Protein AF-A0A0B8PCJ3-F1 (afdb_monomer_lite)

Structure (mmCIF, N/CA/C/O backbone):
data_AF-A0A0B8PCJ3-F1
#
_entry.id   AF-A0A0B8PCJ3-F1
#
loop_
_atom_site.group_PDB
_atom_site.id
_atom_site.type_symbol
_atom_site.label_atom_id
_atom_site.label_alt_id
_atom_site.label_comp_id
_atom_site.label_asym_id
_atom_site.label_entity_id
_atom_site.label_seq_id
_atom_site.pdbx_PDB_ins_code
_atom_site.Cartn_x
_atom_site.Cartn_y
_atom_site.Cartn_z
_atom_site.occupancy
_atom_site.B_iso_or_equiv
_atom_site.auth_seq_id
_atom_site.auth_comp_id
_atom_site.auth_asym_id
_atom_site.auth_atom_id
_atom_site.pdbx_PDB_model_num
ATOM 1 N N . MET A 1 1 ? -6.270 9.048 -6.571 1.00 71.81 1 MET A N 1
ATOM 2 C CA . MET A 1 1 ? -6.402 8.487 -5.210 1.00 71.81 1 MET A CA 1
ATOM 3 C C . MET A 1 1 ? -7.581 9.120 -4.473 1.00 71.81 1 MET A C 1
ATOM 5 O O . MET A 1 1 ? -8.584 8.440 -4.303 1.00 71.81 1 MET A O 1
ATOM 9 N N . ASN A 1 2 ? -7.534 10.422 -4.173 1.00 73.75 2 ASN A N 1
ATOM 10 C CA . ASN A 1 2 ? -8.543 11.119 -3.350 1.00 73.75 2 ASN A CA 1
ATOM 11 C C . ASN A 1 2 ? -9.976 11.028 -3.900 1.00 73.75 2 ASN A C 1
ATOM 13 O O . ASN A 1 2 ? -10.882 10.648 -3.174 1.00 73.75 2 ASN A O 1
ATOM 17 N N . GLN A 1 3 ? -10.171 11.212 -5.209 1.00 79.81 3 GLN A N 1
ATOM 18 C CA . GLN A 1 3 ? -11.503 11.093 -5.828 1.00 79.81 3 GLN A CA 1
ATOM 19 C C . GLN A 1 3 ? -12.153 9.707 -5.658 1.00 79.81 3 GLN A C 1
ATOM 21 O O . GLN A 1 3 ? -13.375 9.573 -5.694 1.00 79.81 3 GLN A O 1
ATOM 26 N N . VAL A 1 4 ? -11.347 8.649 -5.535 1.00 81.69 4 VAL A N 1
ATOM 27 C CA . VAL A 1 4 ? -11.866 7.290 -5.335 1.00 81.69 4 VAL A CA 1
ATOM 28 C C . VAL A 1 4 ? -12.110 7.034 -3.855 1.00 81.69 4 VAL A C 1
ATOM 30 O O . VAL A 1 4 ? -13.140 6.453 -3.525 1.00 81.69 4 VAL A O 1
ATOM 33 N N . ALA A 1 5 ? -11.238 7.534 -2.974 1.00 81.50 5 ALA A N 1
ATOM 34 C CA . ALA A 1 5 ? -11.476 7.523 -1.533 1.00 81.50 5 ALA A CA 1
ATOM 35 C C . ALA A 1 5 ? -12.801 8.221 -1.178 1.00 81.50 5 ALA A C 1
ATOM 37 O O . ALA A 1 5 ? -13.649 7.606 -0.540 1.00 81.50 5 ALA A O 1
ATOM 38 N N . GLU A 1 6 ? -13.046 9.424 -1.705 1.00 83.62 6 GLU A N 1
ATOM 39 C CA . GLU A 1 6 ? -14.282 10.196 -1.488 1.00 83.62 6 GLU A CA 1
ATOM 40 C C . GLU A 1 6 ? -15.546 9.452 -1.948 1.00 83.62 6 GLU A C 1
ATOM 42 O O . GLU A 1 6 ? -16.603 9.538 -1.326 1.00 83.62 6 GLU A O 1
ATOM 47 N N . LYS A 1 7 ? -15.462 8.675 -3.035 1.00 85.75 7 LYS A N 1
ATOM 48 C CA . LYS A 1 7 ? -16.591 7.861 -3.522 1.00 85.75 7 LYS A CA 1
ATOM 49 C C . LYS A 1 7 ? -16.789 6.574 -2.721 1.00 85.75 7 LYS A C 1
ATOM 51 O O . LYS A 1 7 ? -17.904 6.037 -2.686 1.00 85.75 7 LYS A O 1
ATOM 56 N N . LEU A 1 8 ? -15.722 6.039 -2.131 1.00 84.25 8 LEU A N 1
ATOM 57 C CA . LEU A 1 8 ? -15.749 4.812 -1.338 1.00 84.25 8 LEU A CA 1
ATOM 58 C C . LEU A 1 8 ? -16.193 5.081 0.098 1.00 84.25 8 LEU A C 1
ATOM 60 O O . LEU A 1 8 ? -16.990 4.307 0.628 1.00 84.25 8 LEU A O 1
ATOM 64 N N . GLU A 1 9 ? -15.758 6.183 0.701 1.00 85.06 9 GLU A N 1
ATOM 65 C CA . GLU A 1 9 ? -16.012 6.515 2.103 1.00 85.06 9 GLU A CA 1
ATOM 66 C C . GLU A 1 9 ? -17.501 6.391 2.500 1.00 85.06 9 GLU A C 1
ATOM 68 O O . GLU A 1 9 ? -17.795 5.67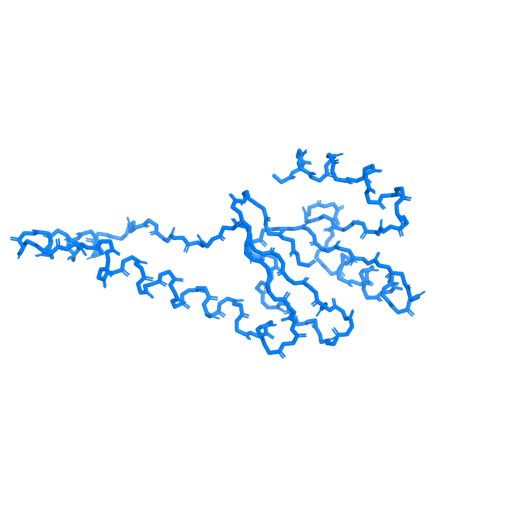1 3.460 1.00 85.06 9 GLU A O 1
ATOM 73 N N . PRO A 1 10 ? -18.490 6.918 1.741 1.00 87.19 10 PRO A N 1
ATOM 74 C CA . PRO A 1 10 ? -19.904 6.794 2.104 1.00 87.19 10 PRO A CA 1
ATOM 75 C C . PRO A 1 10 ? -20.431 5.355 2.013 1.00 87.19 10 PRO A C 1
ATOM 77 O O . PRO A 1 10 ? -21.392 4.984 2.691 1.00 87.19 10 PRO A O 1
ATOM 80 N N . LYS A 1 11 ? -19.849 4.522 1.142 1.00 87.81 11 LYS A N 1
ATOM 81 C CA . LYS A 1 11 ? -20.219 3.102 1.004 1.00 87.81 11 LYS A CA 1
ATOM 82 C C . LYS A 1 11 ? -19.653 2.282 2.159 1.00 87.81 11 LYS A C 1
ATOM 84 O O . LYS A 1 11 ? -20.352 1.424 2.692 1.00 87.81 11 LYS A O 1
ATOM 89 N N . LEU A 1 12 ? -18.416 2.576 2.549 1.00 87.19 12 LEU A N 1
ATOM 90 C CA . LEU A 1 12 ? -17.710 1.905 3.636 1.00 87.19 12 LEU A CA 1
ATOM 91 C C . LEU A 1 12 ? -18.299 2.273 4.998 1.00 87.19 12 LEU A C 1
ATOM 93 O O . LEU A 1 12 ? -18.599 1.392 5.804 1.00 87.19 12 LEU A O 1
ATOM 97 N N . ARG A 1 13 ? -18.596 3.558 5.208 1.00 86.50 13 ARG A N 1
ATOM 98 C CA . ARG A 1 13 ? -19.207 4.058 6.441 1.00 86.50 13 ARG A CA 1
ATOM 99 C C . ARG A 1 13 ? -20.581 3.442 6.707 1.00 86.50 13 ARG A C 1
ATOM 101 O O . ARG A 1 13 ? -20.876 3.103 7.848 1.00 86.50 13 ARG A O 1
ATOM 108 N N . ARG A 1 14 ? -21.392 3.204 5.666 1.00 88.38 14 ARG A N 1
ATOM 109 C CA . ARG A 1 14 ? -22.681 2.488 5.784 1.00 88.38 14 ARG A CA 1
ATOM 110 C C . ARG A 1 14 ? -22.538 1.043 6.265 1.00 88.38 14 ARG A C 1
ATOM 112 O O . ARG A 1 14 ? -23.450 0.536 6.903 1.00 88.38 14 ARG A O 1
ATOM 119 N N . LYS A 1 15 ? -21.409 0.392 5.975 1.00 85.88 15 LYS A N 1
ATOM 120 C CA . LYS A 1 15 ? -21.079 -0.952 6.474 1.00 85.88 15 LYS A CA 1
ATOM 121 C C . LYS A 1 15 ? -20.368 -0.932 7.835 1.00 85.88 15 LYS A C 1
ATOM 123 O O . LYS A 1 15 ? -20.076 -1.992 8.374 1.00 85.88 15 LYS A O 1
ATOM 128 N N . GLY A 1 16 ? -20.074 0.252 8.381 1.00 85.81 16 GLY A N 1
ATOM 129 C CA . GLY A 1 16 ? -19.297 0.409 9.612 1.00 85.81 16 GLY A CA 1
ATOM 130 C C . GLY A 1 16 ? -17.801 0.120 9.447 1.00 85.81 16 GLY A C 1
ATOM 131 O O . GLY A 1 16 ? -17.133 -0.174 10.436 1.00 85.81 16 GLY A O 1
ATOM 132 N N . TRP A 1 17 ? -17.275 0.169 8.218 1.00 89.38 17 TRP A N 1
ATOM 133 C CA . TRP A 1 17 ? -15.858 -0.067 7.930 1.00 89.38 17 TRP A CA 1
ATOM 134 C C . TRP A 1 17 ? -15.063 1.239 7.999 1.00 89.38 17 TRP A C 1
ATOM 136 O O . TRP A 1 17 ? -15.555 2.298 7.605 1.00 89.38 17 TRP A O 1
ATOM 146 N N . TYR A 1 18 ? -13.825 1.153 8.484 1.00 89.06 18 TYR A N 1
ATOM 147 C CA . TYR A 1 18 ? -12.944 2.301 8.688 1.00 89.06 18 TYR A CA 1
ATOM 148 C C . TYR A 1 18 ? -11.934 2.402 7.552 1.00 89.06 18 TYR A C 1
ATOM 150 O O . TYR A 1 18 ? -11.080 1.532 7.405 1.00 89.06 18 TYR A O 1
ATOM 158 N N . LEU A 1 19 ? -12.012 3.478 6.777 1.00 89.69 19 LEU A N 1
ATOM 159 C CA . LEU A 1 19 ? -11.055 3.777 5.719 1.00 89.69 19 LEU A CA 1
ATOM 160 C C . LEU A 1 19 ? -9.885 4.584 6.296 1.00 89.69 19 LEU A C 1
ATOM 162 O O . LEU A 1 19 ? -10.107 5.536 7.042 1.00 89.69 19 LEU A O 1
ATOM 166 N N . GLN A 1 20 ? -8.651 4.200 5.985 1.00 90.06 20 GLN A N 1
ATOM 167 C CA . GLN A 1 20 ? -7.452 4.986 6.262 1.00 90.06 20 GLN A CA 1
ATOM 168 C C . GLN A 1 20 ? -6.757 5.297 4.938 1.00 90.06 20 GLN A C 1
ATOM 170 O O . GLN A 1 20 ? -6.329 4.378 4.241 1.00 90.06 20 GLN A O 1
ATOM 175 N N . VAL A 1 21 ? -6.657 6.576 4.582 1.00 88.81 21 VAL A N 1
ATOM 176 C CA . VAL A 1 21 ? -6.111 7.008 3.292 1.00 88.81 21 VAL A CA 1
ATOM 177 C C . VAL A 1 21 ? -4.703 7.560 3.472 1.00 88.81 21 VAL A C 1
ATOM 179 O O . VAL A 1 21 ? -4.435 8.369 4.359 1.00 88.81 21 VAL A O 1
ATOM 182 N N . GLN A 1 22 ? -3.785 7.131 2.610 1.00 86.38 22 GLN A N 1
ATOM 183 C CA . GLN A 1 22 ? -2.447 7.696 2.526 1.00 86.38 22 GLN A CA 1
ATOM 184 C C . GLN A 1 22 ? -2.527 9.195 2.202 1.00 86.38 22 GLN A C 1
ATOM 186 O O . GLN A 1 22 ? -3.042 9.580 1.155 1.00 86.38 22 GLN A O 1
ATOM 191 N N . GLY A 1 23 ? -1.963 10.024 3.080 1.00 86.19 23 GLY A N 1
ATOM 192 C CA . GLY A 1 23 ? -1.966 11.484 2.949 1.00 86.19 23 GLY A CA 1
ATOM 193 C C . GLY A 1 23 ? -2.842 12.202 3.976 1.00 86.19 23 GLY A C 1
ATOM 194 O O . GLY A 1 23 ? -2.581 13.371 4.240 1.00 86.19 23 GLY A O 1
ATOM 195 N N . ASP A 1 24 ? -3.796 11.511 4.610 1.00 86.12 24 ASP A N 1
ATOM 196 C CA . ASP A 1 24 ? -4.660 12.115 5.640 1.00 86.12 24 ASP A CA 1
ATOM 197 C C . ASP A 1 24 ? -3.955 12.256 6.998 1.00 86.12 24 ASP A C 1
ATOM 199 O O . ASP A 1 24 ? -4.271 13.142 7.788 1.00 86.12 24 ASP A O 1
ATOM 203 N N . ALA A 1 25 ? -2.999 11.372 7.281 1.00 88.12 25 ALA A N 1
ATOM 204 C CA . ALA A 1 25 ? -2.199 11.378 8.500 1.00 88.12 25 ALA A CA 1
ATOM 205 C C . ALA A 1 25 ? -0.803 10.810 8.224 1.00 88.12 25 ALA A C 1
ATOM 207 O O . ALA A 1 25 ? -0.515 10.306 7.129 1.00 88.12 25 ALA A O 1
ATOM 208 N N . SER A 1 26 ? 0.080 10.868 9.225 1.00 89.50 26 SER A N 1
ATOM 209 C CA . SER A 1 26 ? 1.390 10.238 9.097 1.00 89.50 26 SER A CA 1
ATOM 210 C C . SER A 1 26 ? 1.241 8.725 8.906 1.00 89.50 26 SER A C 1
ATOM 212 O O . SER A 1 26 ? 0.323 8.086 9.426 1.00 89.50 26 SER A O 1
ATOM 214 N N . ARG A 1 27 ? 2.181 8.114 8.177 1.00 86.25 27 ARG A N 1
ATOM 215 C CA . ARG A 1 27 ? 2.186 6.660 7.944 1.00 86.25 27 ARG A CA 1
ATOM 216 C C . ARG A 1 27 ? 2.103 5.865 9.253 1.00 86.25 27 ARG A C 1
ATOM 218 O O . ARG A 1 27 ? 1.395 4.864 9.320 1.00 86.25 27 ARG A O 1
ATOM 225 N N . ILE A 1 28 ? 2.804 6.325 10.289 1.00 88.31 28 ILE A N 1
ATOM 226 C CA . ILE A 1 28 ? 2.816 5.690 11.612 1.00 88.31 28 ILE A CA 1
ATOM 227 C C . ILE A 1 28 ? 1.420 5.741 12.247 1.00 88.31 28 ILE A C 1
ATOM 229 O O . ILE A 1 28 ? 0.949 4.729 12.767 1.00 88.31 28 ILE A O 1
ATOM 233 N N . GLU A 1 29 ? 0.737 6.885 12.176 1.00 90.56 29 GLU A N 1
ATOM 234 C CA . GLU A 1 29 ? -0.617 7.041 12.719 1.00 90.56 29 GLU A CA 1
ATOM 235 C C . GLU A 1 29 ? -1.636 6.180 11.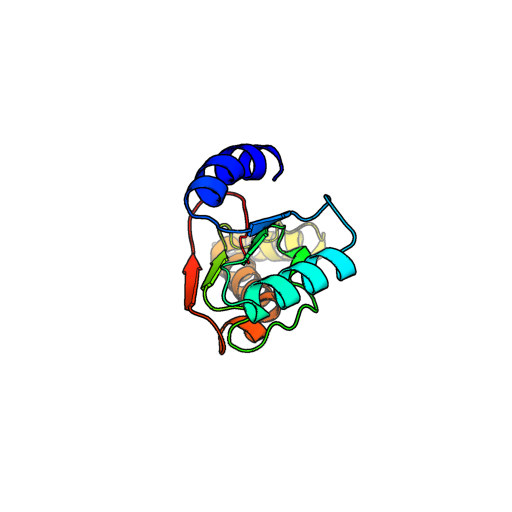979 1.00 90.56 29 GLU A C 1
ATOM 237 O O . GLU A 1 29 ? -2.423 5.496 12.629 1.00 90.56 29 GLU A O 1
ATOM 242 N N . ILE A 1 30 ? -1.583 6.148 10.644 1.00 90.69 30 ILE A N 1
ATOM 243 C CA . ILE A 1 30 ? -2.464 5.312 9.815 1.00 90.69 30 ILE A CA 1
ATOM 244 C C . ILE A 1 30 ? -2.357 3.840 10.229 1.00 90.69 30 ILE A C 1
ATOM 246 O O . ILE A 1 30 ? -3.365 3.186 10.502 1.00 90.69 30 ILE A O 1
ATOM 250 N N . ILE A 1 31 ? -1.129 3.325 10.336 1.00 88.44 31 ILE A N 1
ATOM 251 C CA . ILE A 1 31 ? -0.881 1.930 10.721 1.00 88.44 31 ILE A CA 1
ATOM 252 C C . ILE A 1 31 ? -1.338 1.679 12.165 1.00 88.44 31 ILE A C 1
ATOM 254 O O . ILE A 1 31 ? -1.953 0.653 12.454 1.00 88.44 31 ILE A O 1
ATOM 258 N N . SER A 1 32 ? -1.065 2.613 13.080 1.00 90.25 32 SER A N 1
ATOM 259 C CA . SER A 1 32 ? -1.481 2.512 14.485 1.00 90.25 32 SER A CA 1
ATOM 260 C C . SER A 1 32 ? -3.007 2.472 14.627 1.00 90.25 32 SER A C 1
ATOM 262 O O . SER A 1 32 ? -3.550 1.624 15.338 1.00 90.25 32 SER A O 1
ATOM 264 N N . ASN A 1 33 ? -3.719 3.340 13.908 1.00 90.38 33 ASN A N 1
ATOM 265 C CA . ASN A 1 33 ? -5.180 3.399 13.900 1.00 90.38 33 ASN A CA 1
ATOM 266 C C . ASN A 1 33 ? -5.801 2.149 13.281 1.00 90.38 33 ASN A C 1
ATOM 268 O O . ASN A 1 33 ? -6.782 1.622 13.813 1.00 90.38 33 ASN A O 1
ATOM 272 N N . HIS A 1 34 ? -5.209 1.644 12.199 1.00 90.62 34 HIS A N 1
ATOM 273 C CA . HIS A 1 34 ? -5.612 0.390 11.582 1.00 90.62 34 HIS A CA 1
ATOM 274 C C . HIS A 1 34 ? -5.504 -0.777 12.574 1.00 90.62 34 HIS A C 1
ATOM 276 O O . HIS A 1 34 ? -6.510 -1.432 12.851 1.00 90.62 34 HIS A O 1
ATOM 282 N N . LYS A 1 35 ? -4.338 -0.959 13.215 1.00 88.69 35 LYS A N 1
ATOM 283 C CA . LYS A 1 35 ? -4.121 -2.003 14.237 1.00 88.69 35 LYS A CA 1
ATOM 284 C C . LYS A 1 35 ? -5.149 -1.925 15.366 1.00 88.69 35 LYS A C 1
ATOM 286 O O . LYS A 1 35 ? -5.851 -2.899 15.622 1.00 88.69 35 LYS A O 1
ATOM 291 N N . LYS A 1 36 ? -5.335 -0.739 15.956 1.00 90.44 36 LYS A N 1
ATOM 292 C CA . LYS A 1 36 ? -6.330 -0.506 17.021 1.00 90.44 36 LYS A CA 1
ATOM 293 C C . LYS A 1 36 ? -7.763 -0.813 16.588 1.00 90.44 36 LYS A C 1
ATOM 295 O O . LYS A 1 36 ? -8.598 -1.156 17.422 1.00 90.44 36 LYS A O 1
ATOM 300 N N . THR A 1 37 ? -8.090 -0.615 15.314 1.00 88.94 37 THR A N 1
ATOM 301 C CA . THR A 1 37 ? -9.438 -0.864 14.786 1.00 88.94 37 THR A CA 1
ATOM 302 C C . THR A 1 37 ? -9.680 -2.359 14.609 1.00 88.94 37 THR A C 1
ATOM 304 O O . THR A 1 37 ? -10.709 -2.865 15.062 1.00 88.94 37 THR A O 1
ATOM 307 N N . VAL A 1 38 ? -8.700 -3.066 14.043 1.00 87.75 38 VAL A N 1
ATOM 308 C CA . VAL A 1 38 ? -8.740 -4.523 13.864 1.00 87.75 38 VAL A CA 1
ATOM 309 C C . VAL A 1 38 ? -8.760 -5.249 15.212 1.00 87.75 38 VAL A C 1
ATOM 311 O O . VAL A 1 38 ? -9.566 -6.155 15.406 1.00 87.75 38 VAL A O 1
ATOM 314 N N . GLU A 1 39 ? -7.958 -4.808 16.186 1.00 88.12 39 GLU A N 1
ATOM 315 C CA . GLU A 1 39 ? -7.951 -5.352 17.556 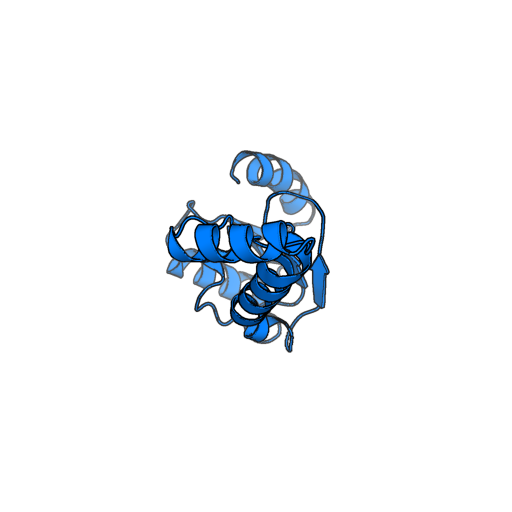1.00 88.12 39 GLU A CA 1
ATOM 316 C C . GLU A 1 39 ? -9.315 -5.227 18.253 1.00 88.12 39 GLU A C 1
ATOM 318 O O . GLU A 1 39 ? -9.691 -6.084 19.050 1.00 88.12 39 GLU A O 1
ATOM 323 N N . LYS A 1 40 ? -10.099 -4.197 17.913 1.00 88.19 40 LYS A N 1
ATOM 324 C CA . LYS A 1 40 ? -11.475 -4.004 18.403 1.00 88.19 40 LYS A CA 1
ATOM 325 C C . LYS A 1 40 ? -12.514 -4.845 17.648 1.00 88.19 40 LYS A C 1
ATOM 327 O O . LYS A 1 40 ? -13.710 -4.641 17.849 1.00 88.19 40 LYS A O 1
ATOM 332 N N . GLY A 1 41 ? -12.085 -5.743 16.760 1.00 85.69 41 GLY A N 1
ATOM 333 C CA . GLY A 1 41 ? -12.962 -6.579 15.938 1.00 85.69 41 GLY A CA 1
ATOM 334 C C . GLY A 1 41 ? -13.700 -5.809 14.841 1.00 85.69 41 GLY A C 1
ATOM 335 O O . GLY A 1 41 ? -14.726 -6.276 14.353 1.00 85.69 41 GLY A O 1
ATOM 336 N N . LYS A 1 42 ? -13.220 -4.615 14.470 1.00 87.31 42 LYS A N 1
ATOM 337 C CA . LYS A 1 42 ? -13.823 -3.788 13.421 1.00 87.31 42 LYS A CA 1
ATOM 338 C C . LYS A 1 42 ? -13.010 -3.887 12.134 1.00 87.31 42 LYS A C 1
ATOM 340 O O . LYS A 1 42 ? -11.786 -3.945 12.164 1.00 87.31 42 LYS A O 1
ATOM 345 N N . THR A 1 43 ? -13.690 -3.847 10.992 1.00 87.31 43 THR A N 1
ATOM 346 C CA . THR A 1 43 ? -13.032 -3.865 9.680 1.00 87.31 43 THR A CA 1
ATOM 347 C C . THR A 1 43 ? -12.350 -2.526 9.407 1.00 87.31 43 THR A C 1
ATOM 349 O O . THR A 1 43 ? -12.997 -1.474 9.452 1.00 87.31 43 THR A O 1
ATOM 352 N N . SER A 1 44 ? -11.058 -2.567 9.086 1.00 89.62 44 SER A N 1
ATOM 353 C CA . SER A 1 44 ? -10.280 -1.409 8.648 1.00 89.62 44 SER A CA 1
ATOM 354 C C . SER A 1 44 ? -9.649 -1.682 7.286 1.00 89.62 44 SER A C 1
ATOM 356 O O . SER A 1 44 ? -9.242 -2.804 7.016 1.00 89.62 44 SER A O 1
ATOM 358 N N . ILE A 1 45 ? -9.602 -0.657 6.438 1.00 89.06 45 ILE A N 1
ATOM 359 C CA . ILE A 1 45 ? -9.085 -0.703 5.069 1.00 89.06 45 ILE A CA 1
ATOM 360 C C . ILE A 1 45 ? -7.968 0.328 4.950 1.00 89.06 45 ILE A C 1
ATOM 362 O O . ILE A 1 45 ? -8.188 1.495 5.290 1.00 89.06 45 ILE A O 1
ATOM 366 N N . LEU A 1 46 ? -6.804 -0.084 4.451 1.00 88.81 46 LEU A N 1
ATOM 367 C CA . LEU A 1 46 ? -5.709 0.814 4.115 1.00 88.81 46 LEU A CA 1
ATOM 368 C C . LEU A 1 46 ? -5.795 1.149 2.625 1.00 88.81 46 LEU A C 1
ATOM 370 O O . LEU A 1 46 ? -5.947 0.295 1.756 1.00 88.81 46 LEU A O 1
ATOM 374 N N . PHE A 1 47 ? -5.718 2.429 2.301 1.00 88.31 47 PHE A N 1
ATOM 375 C CA . PHE A 1 47 ? -5.900 2.890 0.936 1.00 88.31 47 PHE A CA 1
ATOM 376 C C . PHE A 1 47 ? -4.753 3.796 0.534 1.00 88.31 47 PHE A C 1
ATOM 378 O O . PHE A 1 47 ? -4.572 4.875 1.098 1.00 88.31 47 PHE A O 1
ATOM 385 N N . GLY A 1 48 ? -3.967 3.355 -0.441 1.00 85.81 48 GLY A N 1
ATOM 386 C CA . GLY A 1 48 ? -2.733 4.032 -0.803 1.00 85.81 48 GLY A CA 1
ATOM 387 C C . GLY A 1 48 ? -2.178 3.561 -2.136 1.00 85.81 48 GLY A C 1
ATOM 388 O O . GLY A 1 48 ? -2.795 2.799 -2.875 1.00 85.81 48 GLY A O 1
ATOM 389 N N . THR A 1 49 ? -0.997 4.047 -2.474 1.00 82.00 49 THR A N 1
ATOM 390 C CA . THR A 1 49 ? -0.260 3.600 -3.657 1.00 82.00 49 THR A CA 1
ATOM 391 C C . THR A 1 49 ? 0.664 2.432 -3.308 1.00 82.00 49 THR A C 1
ATOM 393 O O . THR A 1 49 ? 0.868 2.107 -2.139 1.00 82.00 49 THR A O 1
ATOM 396 N N . GLY A 1 50 ? 1.272 1.800 -4.319 1.00 70.81 50 GLY A N 1
ATOM 397 C CA . GLY A 1 50 ? 2.242 0.720 -4.098 1.00 70.81 50 GLY A CA 1
ATOM 398 C C . GLY A 1 50 ? 3.444 1.117 -3.226 1.00 70.81 50 GLY A C 1
ATOM 399 O O . GLY A 1 50 ? 3.988 0.274 -2.531 1.00 70.81 50 GLY A O 1
ATOM 400 N N . SER A 1 51 ? 3.823 2.398 -3.161 1.00 72.69 51 SER A N 1
ATOM 401 C CA . SER A 1 51 ? 4.899 2.838 -2.255 1.00 72.69 51 SER A CA 1
ATOM 402 C C . SER A 1 51 ? 4.492 2.816 -0.777 1.00 72.69 51 SER A C 1
ATOM 404 O O . SER A 1 51 ? 5.343 2.803 0.111 1.00 72.69 51 SER A O 1
ATOM 406 N N . PHE A 1 52 ? 3.192 2.781 -0.473 1.00 78.38 52 PHE A N 1
ATOM 407 C CA . PHE A 1 52 ? 2.724 2.643 0.902 1.00 78.38 52 PHE A CA 1
ATOM 408 C C . PHE A 1 52 ? 2.976 1.240 1.470 1.00 78.38 52 PHE A C 1
ATOM 410 O O . PHE A 1 52 ? 3.218 1.106 2.668 1.00 78.38 52 PHE A O 1
ATOM 417 N N . SER A 1 53 ? 2.955 0.200 0.631 1.00 72.44 53 SER A N 1
ATOM 418 C CA . SER A 1 53 ? 3.171 -1.180 1.081 1.00 72.44 53 SER A CA 1
ATOM 419 C C . SER A 1 53 ? 4.647 -1.533 1.278 1.00 72.44 53 SER A C 1
ATOM 421 O O . SER A 1 53 ? 4.950 -2.517 1.954 1.00 72.44 53 SER A O 1
ATOM 423 N N . GLU A 1 54 ? 5.569 -0.730 0.741 1.00 73.81 54 GLU A N 1
ATOM 424 C CA . GLU A 1 54 ? 7.007 -0.959 0.868 1.00 73.81 54 GLU A CA 1
ATOM 425 C C . GLU A 1 54 ? 7.441 -0.891 2.337 1.00 73.81 54 GLU A C 1
ATOM 427 O O . GLU A 1 54 ? 7.175 0.096 3.026 1.00 73.81 54 GLU A O 1
ATOM 432 N N . GLY A 1 55 ? 8.061 -1.961 2.845 1.00 70.38 55 GLY A N 1
ATOM 433 C CA . GLY A 1 55 ? 8.510 -2.054 4.241 1.00 70.38 55 GLY A CA 1
ATOM 434 C C . GLY A 1 55 ? 7.385 -2.111 5.285 1.00 70.38 55 GLY A C 1
ATOM 435 O O . GLY A 1 55 ? 7.642 -1.927 6.473 1.00 70.38 55 GLY A O 1
ATOM 436 N N . LEU A 1 56 ? 6.133 -2.315 4.869 1.00 76.25 56 LEU A N 1
ATOM 437 C CA . LEU A 1 56 ? 5.009 -2.548 5.772 1.00 76.25 56 LEU A CA 1
ATOM 438 C C . LEU A 1 56 ? 4.884 -4.059 6.036 1.00 76.25 56 LEU A C 1
ATOM 440 O O . LEU A 1 56 ? 4.818 -4.850 5.1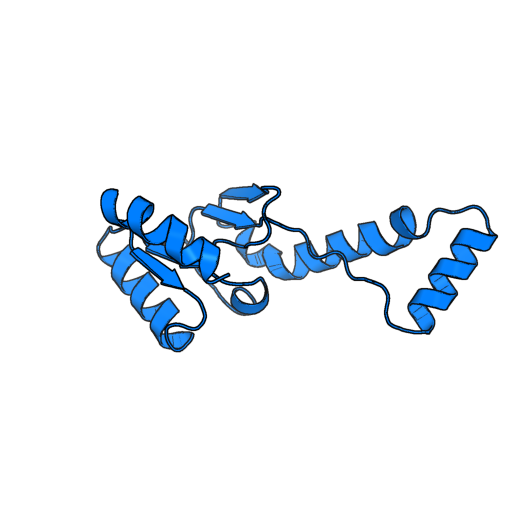05 1.00 76.25 56 LEU A O 1
ATOM 444 N N . ASP A 1 57 ? 4.860 -4.458 7.309 1.00 73.25 57 ASP A N 1
ATOM 445 C CA . ASP A 1 57 ? 4.587 -5.841 7.719 1.00 73.25 57 ASP A CA 1
ATOM 446 C C . ASP A 1 57 ? 3.286 -5.880 8.529 1.00 73.25 57 ASP A C 1
ATOM 448 O O . ASP A 1 57 ? 3.182 -5.305 9.620 1.00 73.25 57 ASP A O 1
ATOM 452 N N . LEU A 1 58 ? 2.269 -6.525 7.956 1.00 77.94 58 LEU A N 1
ATOM 453 C CA . LEU A 1 58 ? 0.946 -6.710 8.552 1.00 77.94 58 LEU A CA 1
ATOM 454 C C . LEU A 1 58 ? 0.655 -8.211 8.669 1.00 77.94 58 LEU A C 1
ATOM 456 O O . LEU A 1 58 ? 0.139 -8.818 7.732 1.00 77.94 58 LEU A O 1
ATOM 460 N N . PRO A 1 59 ? 0.998 -8.843 9.802 1.00 71.69 59 PRO A N 1
ATOM 461 C CA . PRO A 1 59 ? 0.755 -10.266 9.987 1.00 71.69 59 PRO A CA 1
ATOM 462 C C . PRO A 1 59 ? -0.707 -10.583 10.351 1.00 71.69 59 PRO A C 1
ATOM 464 O O . PRO A 1 59 ? -1.343 -9.894 11.154 1.00 71.69 59 PRO A O 1
ATOM 467 N N . GLY A 1 60 ? -1.208 -11.704 9.824 1.00 74.44 60 GLY A N 1
ATOM 468 C CA . GLY A 1 60 ? -2.458 -12.337 10.252 1.00 74.44 60 GLY A CA 1
ATOM 469 C C . GLY A 1 60 ? -3.700 -11.484 9.994 1.00 74.44 60 GLY A C 1
ATOM 470 O O . GLY A 1 60 ? -3.943 -11.046 8.878 1.00 74.44 60 GLY A O 1
ATOM 471 N N . LYS A 1 61 ? -4.492 -11.230 11.045 1.00 77.25 61 LYS A N 1
ATOM 472 C CA . LYS A 1 61 ? -5.776 -10.502 10.956 1.00 77.25 61 LYS A CA 1
ATOM 473 C C . LYS A 1 61 ? -5.642 -9.039 10.523 1.00 77.25 61 LYS A C 1
ATOM 475 O O . LYS A 1 61 ? -6.641 -8.404 10.211 1.00 77.25 61 LYS A O 1
ATOM 480 N N . LEU A 1 62 ? -4.423 -8.495 10.545 1.00 79.38 62 LEU A N 1
ATOM 481 C CA . LEU A 1 62 ? -4.145 -7.141 10.072 1.00 79.38 62 LEU A CA 1
ATOM 482 C C . LEU A 1 62 ? -4.181 -7.040 8.543 1.00 79.38 62 LEU A C 1
ATOM 484 O O . LEU A 1 62 ? -4.307 -5.939 8.025 1.00 79.38 62 LEU A O 1
ATOM 488 N N . LEU A 1 63 ? -4.077 -8.158 7.819 1.00 82.06 63 LEU A N 1
ATOM 489 C CA . LEU A 1 63 ? -4.200 -8.161 6.368 1.00 82.06 63 LEU A CA 1
ATOM 490 C C . LEU A 1 63 ? -4.807 -9.471 5.864 1.00 82.06 63 LEU A C 1
ATOM 492 O O . LEU A 1 63 ? -4.114 -10.459 5.629 1.00 82.06 63 LEU A O 1
ATOM 496 N N . GLU A 1 64 ? -6.117 -9.463 5.651 1.00 80.88 64 GLU A N 1
ATOM 497 C CA . GLU A 1 64 ? -6.834 -10.636 5.138 1.00 80.88 64 GLU A CA 1
ATOM 498 C C . GLU A 1 64 ? -6.985 -10.611 3.612 1.00 80.88 64 GLU A C 1
ATOM 500 O O . GLU A 1 64 ? -6.887 -11.649 2.954 1.00 80.88 64 GLU A O 1
ATOM 505 N N . ASN A 1 65 ? -7.205 -9.425 3.040 1.00 81.31 65 ASN A N 1
ATOM 506 C CA . ASN A 1 65 ? -7.445 -9.241 1.613 1.00 81.31 65 ASN A CA 1
ATOM 507 C C . ASN A 1 65 ? -6.530 -8.147 1.087 1.00 81.31 65 ASN A C 1
ATOM 509 O O . ASN A 1 65 ? -6.595 -7.033 1.583 1.00 81.31 65 ASN A O 1
ATOM 513 N N . LEU A 1 66 ? -5.752 -8.462 0.057 1.00 80.00 66 LEU A N 1
ATOM 514 C CA . LEU A 1 66 ? -4.917 -7.495 -0.641 1.00 80.00 66 LEU A CA 1
ATOM 515 C C . LEU A 1 66 ? -5.474 -7.293 -2.050 1.00 80.00 66 LEU A C 1
ATOM 517 O O . LEU A 1 66 ? -5.565 -8.250 -2.823 1.00 80.00 66 LEU A O 1
ATOM 521 N N . ILE A 1 67 ? -5.837 -6.057 -2.392 1.00 80.75 67 ILE A N 1
ATOM 522 C CA . ILE A 1 67 ? -6.384 -5.712 -3.705 1.00 80.75 67 ILE A CA 1
ATOM 523 C C . ILE A 1 67 ? -5.380 -4.841 -4.454 1.00 80.75 67 ILE A C 1
ATOM 525 O O . ILE A 1 67 ? -5.159 -3.675 -4.133 1.00 80.75 67 ILE A O 1
ATOM 529 N N . ILE A 1 68 ? -4.792 -5.390 -5.511 1.00 76.31 68 ILE A N 1
ATOM 530 C CA . ILE A 1 68 ? -3.864 -4.657 -6.374 1.00 76.31 68 ILE A CA 1
ATOM 531 C C . ILE A 1 68 ? -4.563 -4.421 -7.692 1.00 76.31 68 ILE A C 1
ATOM 533 O O . ILE A 1 68 ? -4.929 -5.360 -8.389 1.00 76.31 68 ILE A O 1
ATOM 537 N N . THR A 1 69 ? -4.745 -3.166 -8.061 1.00 73.19 69 THR A N 1
ATOM 538 C CA . THR A 1 69 ? -5.560 -2.871 -9.237 1.00 73.19 69 THR A CA 1
ATOM 539 C C . THR A 1 69 ? -4.737 -2.591 -10.501 1.00 73.19 69 THR A C 1
ATOM 541 O O . THR A 1 69 ? -5.250 -2.505 -11.612 1.00 73.19 69 THR A O 1
ATOM 544 N N . LYS A 1 70 ? -3.425 -2.409 -10.357 1.00 71.06 70 LYS A N 1
ATOM 545 C CA . LYS A 1 70 ? -2.529 -2.302 -11.503 1.00 71.06 70 LYS A CA 1
ATOM 546 C C . LYS A 1 70 ? -1.181 -2.902 -11.158 1.00 71.06 70 LYS A C 1
ATOM 548 O O . LYS A 1 70 ? -0.579 -2.554 -10.145 1.00 71.06 70 LYS A O 1
ATOM 553 N N . ILE A 1 71 ? -0.700 -3.771 -12.039 1.00 68.94 71 ILE A N 1
ATOM 554 C CA . ILE A 1 71 ? 0.679 -4.246 -11.995 1.00 68.94 71 ILE A CA 1
ATOM 555 C C . ILE A 1 71 ? 1.572 -3.116 -12.534 1.00 68.94 71 ILE A C 1
ATOM 557 O O . ILE A 1 71 ? 1.279 -2.574 -13.608 1.00 68.94 71 ILE A O 1
ATOM 561 N N . PRO A 1 72 ? 2.623 -2.712 -11.801 1.00 64.44 72 PRO A N 1
ATOM 562 C CA . PRO A 1 72 ? 3.539 -1.686 -12.267 1.00 64.44 72 PRO A CA 1
ATOM 563 C C . PRO A 1 72 ? 4.383 -2.249 -13.416 1.00 64.44 72 PRO A C 1
ATOM 565 O O . PRO A 1 72 ? 5.352 -2.969 -13.201 1.00 64.44 72 PRO A O 1
ATOM 568 N N . PHE A 1 73 ? 4.005 -1.923 -14.650 1.00 67.75 73 PHE A N 1
ATOM 569 C CA . PHE A 1 73 ? 4.896 -2.070 -15.795 1.00 67.75 73 PHE A CA 1
ATOM 570 C C . PHE A 1 73 ? 5.842 -0.874 -15.804 1.00 67.75 73 PHE A C 1
ATOM 572 O O . PHE A 1 73 ? 5.384 0.271 -15.868 1.00 67.75 73 PHE A O 1
ATOM 579 N N . ALA A 1 74 ? 7.141 -1.142 -15.699 1.00 63.38 74 ALA A N 1
ATOM 580 C CA . ALA A 1 74 ? 8.147 -0.116 -15.903 1.00 63.38 74 ALA A CA 1
ATOM 581 C C . ALA A 1 74 ? 8.127 0.300 -17.378 1.00 63.38 74 ALA A C 1
ATOM 583 O O . ALA A 1 74 ? 8.067 -0.547 -18.271 1.00 63.38 74 ALA A O 1
ATOM 584 N N . VAL A 1 75 ? 8.141 1.608 -17.620 1.00 62.59 75 VAL A N 1
ATOM 585 C CA . VAL A 1 75 ? 8.517 2.135 -18.930 1.00 62.59 75 VAL A CA 1
ATOM 586 C C . VAL A 1 75 ? 10.042 2.195 -18.905 1.00 62.59 75 VAL A C 1
ATOM 588 O O . VAL A 1 75 ? 10.566 2.803 -17.969 1.00 62.59 75 VAL A O 1
ATOM 591 N N . PRO A 1 76 ? 10.752 1.554 -19.847 1.00 60.94 76 PRO A N 1
ATOM 592 C CA . PRO A 1 76 ? 12.200 1.675 -19.910 1.00 60.94 76 PRO A CA 1
ATOM 593 C C . PRO A 1 76 ? 12.538 3.153 -20.111 1.00 60.94 76 PRO A C 1
ATOM 595 O O . PRO A 1 76 ? 12.051 3.786 -21.043 1.00 60.94 76 PRO A O 1
ATOM 598 N N . THR A 1 77 ? 13.291 3.720 -19.174 1.00 68.25 77 THR A N 1
ATOM 599 C CA . THR A 1 77 ? 13.717 5.136 -19.205 1.00 68.25 77 THR A CA 1
ATOM 600 C C . THR A 1 77 ? 15.233 5.273 -19.166 1.00 68.25 77 THR A C 1
ATOM 602 O O . THR A 1 77 ? 15.766 6.381 -19.225 1.00 68.25 77 THR A O 1
ATOM 605 N N . SER A 1 78 ? 15.945 4.153 -19.023 1.00 78.81 78 SER A N 1
ATOM 606 C CA . SER A 1 78 ? 17.396 4.127 -19.098 1.00 78.81 78 SER A CA 1
ATOM 607 C C . SER A 1 78 ? 17.844 3.988 -20.556 1.00 78.81 78 SER A C 1
ATOM 609 O O . SER A 1 78 ? 17.364 3.083 -21.243 1.00 78.81 78 SER A O 1
ATOM 611 N N . PRO A 1 79 ? 18.843 4.768 -21.013 1.00 78.81 79 PRO A N 1
ATOM 612 C CA . PRO A 1 79 ? 19.422 4.619 -22.352 1.00 78.81 79 PRO A CA 1
ATOM 613 C C . PRO A 1 79 ? 19.913 3.194 -22.652 1.00 78.81 79 PRO A C 1
ATOM 615 O O . PRO A 1 79 ? 19.946 2.759 -23.799 1.00 78.81 79 PRO A O 1
ATOM 618 N N . VAL A 1 80 ? 20.304 2.449 -21.612 1.00 82.19 80 VAL A N 1
ATOM 619 C CA . VAL A 1 80 ? 20.751 1.053 -21.734 1.00 82.19 80 VAL A CA 1
ATOM 620 C C . VAL A 1 80 ? 19.576 0.109 -21.998 1.00 82.19 80 VAL A C 1
ATOM 622 O O . VAL A 1 80 ? 19.707 -0.829 -22.781 1.00 82.19 80 VAL A O 1
ATOM 625 N N . GLU A 1 81 ? 18.433 0.347 -21.355 1.00 77.56 81 GLU A N 1
ATOM 626 C CA . GLU A 1 81 ? 17.220 -0.457 -21.538 1.00 77.56 81 GLU A CA 1
ATOM 627 C C . GLU A 1 81 ? 16.616 -0.226 -22.924 1.00 77.56 81 GLU A C 1
ATOM 629 O O . GLU A 1 81 ? 16.217 -1.186 -23.580 1.00 77.56 81 GLU A O 1
ATOM 634 N N . GLU A 1 82 ? 16.624 1.025 -23.395 1.00 81.00 82 GLU A N 1
ATOM 635 C CA . GLU A 1 82 ? 16.190 1.392 -24.747 1.00 81.00 82 GLU A CA 1
ATOM 636 C C . GLU A 1 82 ? 17.059 0.716 -25.814 1.00 81.00 82 GLU A C 1
ATOM 638 O O . GLU A 1 82 ? 16.536 0.005 -26.670 1.00 81.00 82 GLU A O 1
ATOM 643 N N . ALA A 1 83 ? 18.389 0.822 -25.711 1.00 83.25 83 ALA A N 1
ATOM 644 C CA . ALA A 1 83 ? 19.302 0.171 -26.653 1.00 83.25 83 ALA A CA 1
ATOM 645 C C . ALA A 1 83 ? 19.146 -1.363 -26.667 1.00 83.25 83 ALA A C 1
ATOM 647 O O . ALA A 1 83 ? 19.271 -2.008 -27.711 1.00 83.25 83 ALA A O 1
ATOM 648 N N . HIS A 1 84 ? 18.859 -1.969 -25.511 1.00 82.81 84 HIS A N 1
ATOM 649 C CA . HIS A 1 84 ? 18.622 -3.407 -25.416 1.00 82.81 84 HIS A CA 1
ATOM 650 C C . HIS A 1 84 ? 17.286 -3.814 -26.058 1.00 82.81 84 HIS A C 1
ATOM 652 O O . HIS A 1 84 ? 17.229 -4.835 -26.750 1.00 82.81 84 HIS A O 1
ATOM 658 N N . ALA A 1 85 ? 16.235 -3.010 -25.879 1.00 83.56 85 ALA A N 1
ATOM 659 C CA . ALA A 1 85 ? 14.951 -3.212 -26.541 1.00 83.56 85 ALA A CA 1
ATOM 660 C C . ALA A 1 85 ? 15.084 -3.090 -28.068 1.00 83.56 85 ALA A C 1
ATOM 662 O O . ALA A 1 85 ? 14.676 -4.006 -28.784 1.00 83.56 85 ALA A O 1
ATOM 663 N N . GLU A 1 86 ? 15.752 -2.041 -28.560 1.00 84.12 86 GLU A N 1
ATOM 664 C CA . GLU A 1 86 ? 16.009 -1.833 -29.992 1.00 84.12 86 GLU A CA 1
ATOM 665 C C . GLU A 1 86 ? 16.783 -3.001 -30.615 1.00 84.12 86 GLU A C 1
ATOM 667 O O . GLU A 1 86 ? 16.451 -3.461 -31.706 1.00 84.12 86 GLU A O 1
ATOM 672 N N . TYR A 1 87 ? 17.789 -3.538 -29.918 1.00 86.44 87 TYR A N 1
ATOM 673 C CA . TYR A 1 87 ? 18.553 -4.692 -30.396 1.00 86.44 87 TYR A CA 1
ATOM 674 C C . TYR A 1 87 ? 17.693 -5.957 -30.560 1.00 86.44 87 TYR A C 1
ATOM 676 O O . TYR A 1 87 ? 17.882 -6.726 -31.508 1.00 86.44 87 TYR A O 1
ATOM 684 N N . ILE A 1 88 ? 16.742 -6.188 -29.651 1.00 84.06 88 ILE A N 1
ATOM 685 C CA . ILE A 1 88 ? 15.816 -7.328 -29.724 1.00 84.06 88 ILE A CA 1
ATOM 686 C C . ILE A 1 88 ? 14.807 -7.131 -30.857 1.00 84.06 88 ILE A C 1
ATOM 688 O O . ILE A 1 88 ? 14.539 -8.076 -31.604 1.00 84.06 88 ILE A O 1
ATOM 692 N N . GLU A 1 89 ? 14.296 -5.913 -31.028 1.00 86.25 89 GLU A N 1
ATOM 693 C CA . GLU A 1 89 ? 13.371 -5.572 -32.111 1.00 86.25 89 GLU A CA 1
ATOM 694 C C . GLU A 1 89 ? 14.036 -5.680 -33.490 1.00 86.25 89 GLU A C 1
ATOM 696 O O . GLU A 1 89 ? 13.459 -6.270 -34.404 1.00 86.25 89 GLU A O 1
ATOM 701 N N . GLN A 1 90 ? 15.291 -5.235 -33.634 1.00 87.50 90 GLN A N 1
ATOM 702 C CA . GLN A 1 90 ? 16.075 -5.387 -34.870 1.00 87.50 90 GLN A CA 1
ATOM 703 C C . GLN A 1 90 ? 16.283 -6.855 -35.275 1.00 87.50 90 GLN A C 1
ATOM 705 O O . GLN A 1 90 ? 16.454 -7.159 -36.455 1.00 87.50 90 GLN A O 1
ATOM 710 N N . ARG A 1 91 ? 16.246 -7.784 -34.313 1.00 87.50 91 ARG A N 1
ATOM 711 C CA . ARG A 1 91 ? 16.315 -9.235 -34.557 1.00 87.50 91 ARG A CA 1
ATOM 712 C C . ARG A 1 91 ? 14.949 -9.882 -34.811 1.00 87.50 91 ARG A C 1
ATOM 714 O O . ARG A 1 91 ? 14.872 -11.105 -34.904 1.00 87.50 91 ARG A O 1
ATOM 721 N N . GLY A 1 92 ? 13.883 -9.086 -34.929 1.00 85.75 92 GLY A N 1
ATOM 722 C CA . GLY A 1 92 ? 12.508 -9.555 -35.125 1.00 85.75 92 GLY A CA 1
ATOM 723 C C . GLY A 1 92 ? 11.839 -10.074 -33.848 1.00 85.75 92 GLY A C 1
ATOM 724 O O . GLY A 1 92 ? 10.820 -10.760 -33.925 1.00 85.75 92 GLY A O 1
ATOM 725 N N . GLY A 1 93 ? 12.418 -9.797 -32.677 1.00 83.88 93 GLY A N 1
ATOM 726 C CA . GLY A 1 93 ? 11.861 -10.154 -31.376 1.00 83.88 93 GLY A CA 1
ATOM 727 C C . GLY A 1 93 ? 10.876 -9.111 -30.848 1.00 83.88 93 GLY A C 1
ATOM 728 O O . GLY A 1 93 ? 10.816 -7.981 -31.319 1.00 83.88 93 GLY A O 1
ATOM 729 N N . ASN A 1 94 ? 10.103 -9.489 -29.829 1.00 83.75 94 ASN A N 1
ATOM 730 C CA . ASN A 1 94 ? 9.199 -8.581 -29.127 1.00 83.75 94 ASN A CA 1
ATOM 731 C C . ASN A 1 94 ? 9.813 -8.210 -27.767 1.00 83.75 94 ASN A C 1
ATOM 733 O O . ASN A 1 94 ? 9.784 -9.018 -26.832 1.00 83.75 94 ASN A O 1
ATOM 737 N N . ALA A 1 95 ? 10.370 -6.999 -27.665 1.00 80.88 95 ALA A N 1
ATOM 738 C CA . ALA A 1 95 ? 11.023 -6.508 -26.451 1.00 80.88 95 ALA A CA 1
ATOM 739 C C . ALA A 1 95 ? 10.065 -6.452 -25.248 1.00 80.88 95 ALA A C 1
ATOM 741 O O . ALA A 1 95 ? 10.461 -6.783 -24.132 1.00 80.88 95 ALA A O 1
ATOM 742 N N . PHE A 1 96 ? 8.782 -6.150 -25.469 1.00 79.31 96 PHE A N 1
ATOM 743 C CA . PHE A 1 96 ? 7.776 -6.156 -24.406 1.00 79.31 96 PHE A CA 1
ATOM 744 C C . PHE A 1 96 ? 7.619 -7.546 -23.772 1.00 79.31 96 PHE A C 1
ATOM 746 O O . PHE A 1 96 ? 7.658 -7.690 -22.551 1.00 79.31 96 PHE A O 1
ATOM 753 N N . MET A 1 97 ? 7.501 -8.592 -24.593 1.00 80.94 97 MET A N 1
ATOM 754 C CA . MET A 1 97 ? 7.351 -9.966 -24.101 1.00 80.94 97 MET A CA 1
ATOM 755 C C . MET A 1 97 ? 8.630 -10.519 -23.461 1.00 80.94 97 MET A C 1
ATOM 757 O O . MET A 1 97 ? 8.542 -11.347 -22.557 1.00 80.94 97 MET A O 1
ATOM 761 N N . GLN A 1 98 ? 9.806 -10.093 -23.927 1.00 78.88 98 GLN A N 1
ATOM 762 C CA . GLN A 1 98 ? 11.089 -10.652 -23.483 1.00 78.88 98 GLN A CA 1
ATOM 763 C C . GLN A 1 98 ? 11.756 -9.876 -22.343 1.00 78.88 98 GLN A C 1
ATOM 765 O O . GLN A 1 98 ? 12.507 -10.473 -21.574 1.00 78.88 98 GLN A O 1
ATOM 770 N N . ILE A 1 99 ? 11.483 -8.578 -22.210 1.00 78.12 99 ILE A N 1
ATOM 771 C CA . ILE A 1 99 ? 12.062 -7.717 -21.172 1.00 78.12 99 ILE A CA 1
ATOM 772 C C . ILE A 1 99 ? 10.965 -7.237 -20.226 1.00 78.12 99 ILE A C 1
ATOM 774 O O . ILE A 1 99 ? 10.957 -7.607 -19.052 1.00 78.12 99 ILE A O 1
ATOM 778 N N . THR A 1 100 ? 10.002 -6.467 -20.740 1.00 77.31 100 THR A N 1
ATOM 779 C CA . THR A 1 100 ? 9.030 -5.742 -19.908 1.00 77.31 100 THR A CA 1
ATOM 780 C C . THR A 1 100 ? 8.154 -6.674 -19.074 1.00 77.31 100 THR A C 1
ATOM 782 O O . THR A 1 100 ? 7.920 -6.411 -17.895 1.00 77.31 100 THR A O 1
ATOM 785 N N . VAL A 1 101 ? 7.678 -7.783 -19.649 1.00 80.19 101 VAL A N 1
ATOM 786 C CA . VAL A 1 101 ? 6.837 -8.756 -18.933 1.00 80.19 101 VAL A CA 1
ATOM 787 C C . VAL A 1 101 ? 7.615 -9.472 -17.814 1.00 80.19 101 VAL A C 1
ATOM 789 O O . VAL A 1 101 ? 7.158 -9.427 -16.666 1.00 80.19 101 VAL A O 1
ATOM 792 N N . PRO A 1 102 ? 8.786 -10.095 -18.071 1.00 79.44 102 PRO A N 1
ATOM 793 C CA . PRO A 1 102 ? 9.598 -10.690 -17.009 1.00 79.44 102 PRO A CA 1
ATOM 794 C C . PRO A 1 102 ? 9.997 -9.703 -15.912 1.00 79.44 102 PRO A C 1
ATOM 796 O O . PRO A 1 102 ? 10.001 -10.055 -14.732 1.00 79.44 102 PRO A O 1
ATOM 799 N N . GLU A 1 103 ? 10.324 -8.468 -16.278 1.00 78.50 103 GLU A N 1
ATOM 800 C CA . GLU A 1 103 ? 10.729 -7.440 -15.327 1.00 78.50 103 GLU A CA 1
ATOM 801 C C . GLU A 1 103 ? 9.567 -6.976 -14.444 1.00 78.50 103 GLU A C 1
ATOM 803 O O . GLU A 1 103 ? 9.700 -6.932 -13.220 1.00 78.50 103 GLU A O 1
ATOM 808 N N . ALA A 1 104 ? 8.389 -6.747 -15.031 1.00 74.81 104 ALA A N 1
ATOM 809 C CA . ALA A 1 104 ? 7.176 -6.449 -14.275 1.00 74.81 104 ALA A CA 1
ATOM 810 C C . ALA A 1 104 ? 6.826 -7.584 -13.302 1.00 74.81 104 ALA A C 1
ATOM 812 O O . ALA A 1 104 ? 6.477 -7.325 -12.150 1.00 74.81 104 ALA A O 1
ATOM 813 N N . SER A 1 105 ? 6.984 -8.844 -13.725 1.00 77.00 105 SER A N 1
ATOM 814 C CA . SER A 1 105 ? 6.771 -10.002 -12.852 1.00 77.00 105 SER A CA 1
ATOM 815 C C . SER A 1 105 ? 7.753 -10.034 -11.676 1.00 77.00 105 SER A C 1
ATOM 817 O O . SER A 1 105 ? 7.344 -10.338 -10.555 1.00 77.00 105 SER A O 1
ATOM 819 N N . LYS A 1 106 ? 9.036 -9.718 -11.904 1.00 75.88 106 LYS A N 1
ATOM 820 C CA . LYS A 1 106 ? 10.049 -9.637 -10.837 1.00 75.88 106 LYS A CA 1
ATOM 821 C C . LYS A 1 106 ? 9.737 -8.515 -9.855 1.00 75.88 106 LYS A C 1
ATOM 823 O O . LYS A 1 106 ? 9.719 -8.755 -8.652 1.00 75.88 106 LYS A O 1
ATOM 828 N N . ASN A 1 107 ? 9.450 -7.318 -10.361 1.00 74.56 107 ASN A N 1
ATOM 829 C CA . ASN A 1 107 ? 9.144 -6.152 -9.535 1.00 74.56 107 ASN A CA 1
ATOM 830 C C . ASN A 1 107 ? 7.882 -6.377 -8.700 1.00 74.56 107 ASN A C 1
ATOM 832 O O . ASN A 1 107 ? 7.865 -6.077 -7.5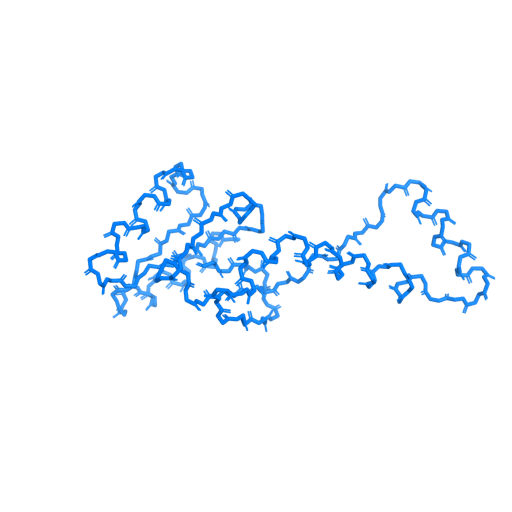08 1.00 74.56 107 ASN A O 1
ATOM 836 N N . TRP A 1 108 ? 6.853 -6.983 -9.298 1.00 74.00 108 TRP A N 1
ATOM 837 C CA . TRP A 1 108 ? 5.641 -7.366 -8.585 1.00 74.00 108 TRP A CA 1
ATOM 838 C C . TRP A 1 108 ? 5.927 -8.386 -7.480 1.00 74.00 108 TRP A C 1
ATOM 840 O O . TRP A 1 108 ? 5.510 -8.183 -6.342 1.00 74.00 108 TRP A O 1
ATOM 850 N N . CYS A 1 109 ? 6.687 -9.444 -7.778 1.00 71.81 109 CYS A N 1
ATOM 851 C CA . CYS A 1 109 ? 7.053 -10.432 -6.769 1.00 71.81 109 CYS A CA 1
ATOM 852 C C . CYS A 1 109 ? 7.834 -9.773 -5.623 1.00 71.81 109 CYS A C 1
ATOM 854 O O . CYS A 1 109 ? 7.416 -9.858 -4.477 1.00 71.81 109 CYS A O 1
ATOM 856 N N . ASN A 1 110 ? 8.885 -9.007 -5.915 1.00 73.75 110 ASN A N 1
ATOM 857 C CA . ASN A 1 110 ? 9.699 -8.349 -4.889 1.00 73.75 110 ASN A CA 1
ATOM 858 C C . ASN A 1 110 ? 8.886 -7.417 -3.983 1.00 73.75 110 ASN A C 1
ATOM 860 O O . ASN A 1 110 ? 9.098 -7.396 -2.772 1.00 73.75 110 ASN A O 1
ATOM 864 N N . GLN A 1 111 ? 7.947 -6.660 -4.552 1.00 70.88 111 GLN A N 1
ATOM 865 C CA . GLN A 1 111 ? 7.151 -5.708 -3.785 1.00 70.88 111 GLN A CA 1
ATOM 866 C C . GLN A 1 111 ? 6.049 -6.375 -2.949 1.00 70.88 111 GLN A C 1
ATOM 868 O O . GLN A 1 111 ? 5.670 -5.838 -1.908 1.00 70.88 111 GLN A O 1
ATOM 873 N N . TRP A 1 112 ? 5.539 -7.535 -3.376 1.00 72.00 112 TRP A N 1
ATOM 874 C CA . TRP A 1 112 ? 4.344 -8.144 -2.783 1.00 72.00 112 TRP A CA 1
ATOM 875 C C . TRP A 1 112 ? 4.552 -9.546 -2.188 1.00 72.00 112 TRP A C 1
ATOM 877 O O . TRP A 1 112 ? 3.617 -10.094 -1.599 1.00 72.00 112 TRP A O 1
ATOM 887 N N . VAL A 1 113 ? 5.757 -10.125 -2.268 1.00 73.06 113 VAL A N 1
ATOM 888 C CA . VAL A 1 113 ? 6.041 -11.499 -1.803 1.00 73.06 113 VAL A CA 1
ATOM 889 C C . VAL A 1 113 ? 5.702 -11.696 -0.326 1.00 73.06 113 VAL A C 1
ATOM 891 O O . VAL A 1 113 ? 5.094 -12.700 0.032 1.00 73.06 113 VAL A O 1
ATOM 894 N N . ALA A 1 114 ? 5.987 -10.700 0.521 1.00 66.50 114 ALA A N 1
ATOM 895 C CA . ALA A 1 114 ? 5.709 -10.758 1.959 1.00 66.50 114 ALA A CA 1
ATOM 896 C C . ALA A 1 114 ? 4.207 -10.871 2.288 1.00 66.50 114 ALA A C 1
ATOM 898 O O . ALA A 1 114 ? 3.841 -11.340 3.368 1.00 66.50 114 ALA A O 1
ATOM 899 N N . TYR A 1 115 ? 3.344 -10.456 1.358 1.00 70.00 115 TYR A N 1
ATOM 900 C CA . TYR A 1 115 ? 1.892 -10.496 1.497 1.00 70.00 115 TYR A CA 1
ATOM 901 C C . TYR A 1 115 ? 1.268 -11.744 0.856 1.00 70.00 115 TYR A C 1
ATOM 903 O O . TYR A 1 115 ? 0.210 -12.191 1.296 1.00 70.00 115 TYR A O 1
ATOM 911 N N . CYS A 1 116 ? 1.933 -12.344 -0.141 1.00 63.50 116 CYS A N 1
ATOM 912 C CA . CYS A 1 116 ? 1.437 -13.523 -0.860 1.00 63.50 116 CYS A CA 1
ATOM 913 C C . CYS A 1 116 ? 1.220 -14.743 0.041 1.00 63.50 116 CYS A C 1
ATOM 915 O O . CYS A 1 116 ? 0.288 -15.508 -0.188 1.00 63.50 116 CYS A O 1
ATOM 917 N N . GLU A 1 117 ? 2.042 -14.925 1.076 1.00 60.56 117 GLU A N 1
ATOM 918 C CA . GLU A 1 117 ? 1.900 -16.060 1.999 1.00 60.56 117 GLU A CA 1
ATOM 919 C C . GLU A 1 117 ? 0.782 -15.868 3.034 1.00 60.56 117 GLU A C 1
ATOM 921 O O . GLU A 1 117 ? 0.352 -16.831 3.668 1.00 60.56 117 GLU A O 1
ATOM 926 N N . LYS A 1 118 ? 0.323 -14.628 3.238 1.00 61.03 118 LYS A N 1
ATOM 927 C CA . LYS A 1 118 ? -0.459 -14.244 4.421 1.00 61.03 118 LYS A CA 1
ATOM 928 C C . LYS A 1 118 ? -1.893 -13.807 4.104 1.00 61.03 118 LYS A C 1
ATOM 930 O O . LYS A 1 118 ? -2.692 -13.705 5.033 1.00 61.03 118 LYS A O 1
ATOM 935 N N . SER A 1 119 ? -2.236 -13.575 2.831 1.00 64.50 119 SER A N 1
ATOM 936 C CA . SER A 1 119 ? -3.496 -12.919 2.447 1.00 64.50 119 SER A CA 1
ATOM 937 C C . SER A 1 119 ? -4.074 -13.437 1.127 1.00 64.50 119 SER A C 1
ATOM 939 O O . SER A 1 119 ? -3.360 -13.935 0.257 1.00 64.50 119 SER A O 1
ATOM 941 N N . ARG A 1 120 ? -5.389 -13.274 0.935 1.00 66.88 120 ARG A N 1
ATOM 942 C CA . ARG A 1 120 ? -6.047 -13.565 -0.346 1.00 66.88 120 ARG A CA 1
ATOM 943 C C . ARG A 1 120 ? -5.836 -12.389 -1.305 1.00 66.88 120 ARG A C 1
ATOM 945 O O . ARG A 1 120 ? -6.319 -11.288 -1.044 1.00 66.88 120 ARG A O 1
ATOM 952 N N . ILE A 1 121 ? -5.129 -12.621 -2.412 1.00 63.22 121 ILE A N 1
ATOM 953 C CA . ILE A 1 121 ? -4.837 -11.586 -3.416 1.00 63.22 121 ILE A CA 1
ATOM 954 C C . ILE A 1 121 ? -5.969 -11.513 -4.443 1.00 63.22 121 ILE A C 1
ATOM 956 O O . ILE A 1 121 ? -6.331 -12.521 -5.054 1.00 63.22 121 ILE A O 1
ATOM 960 N N . LEU A 1 122 ? -6.506 -10.311 -4.653 1.00 61.69 122 LEU A N 1
ATOM 961 C CA . LEU A 1 122 ? -7.456 -9.997 -5.718 1.00 61.69 122 LEU A CA 1
ATOM 962 C C . LEU A 1 122 ? -6.830 -8.952 -6.649 1.00 61.69 122 LEU A C 1
ATOM 964 O O . LEU A 1 122 ? -6.455 -7.866 -6.213 1.00 61.69 122 LEU A O 1
ATOM 968 N N . VAL A 1 123 ? -6.708 -9.281 -7.935 1.00 56.72 123 VAL A N 1
ATOM 969 C CA . VAL A 1 123 ? -6.203 -8.351 -8.953 1.00 56.72 123 VAL A CA 1
ATOM 970 C C . VAL A 1 123 ? -7.387 -7.814 -9.751 1.00 56.72 123 VAL A C 1
ATOM 972 O O . VAL A 1 123 ? -8.100 -8.586 -10.387 1.00 56.72 123 VAL A O 1
ATOM 975 N N . GLU A 1 124 ? -7.618 -6.503 -9.700 1.00 51.28 124 GLU A N 1
ATOM 976 C CA . GLU A 1 124 ? -8.689 -5.819 -10.450 1.00 51.28 124 GLU A CA 1
ATOM 977 C C . GLU A 1 124 ? -8.076 -4.837 -11.467 1.00 51.28 124 GLU A C 1
ATOM 979 O O . GLU A 1 124 ? -6.891 -4.576 -11.395 1.00 51.28 124 GLU A O 1
ATOM 984 N N . SER A 1 125 ? -8.821 -4.296 -12.437 1.00 38.38 125 SER A N 1
ATOM 985 C CA . SER A 1 125 ? -8.276 -3.465 -13.543 1.00 38.38 125 SER A CA 1
ATOM 986 C C . SER A 1 125 ? -8.231 -1.945 -13.251 1.00 38.38 125 SER A C 1
ATOM 988 O O . SER A 1 125 ? -8.034 -1.127 -14.154 1.00 38.38 125 SER A O 1
ATOM 990 N N . SER A 1 126 ? -8.484 -1.536 -12.011 1.00 37.62 126 SER A N 1
ATOM 991 C CA . SER A 1 126 ? -8.667 -0.130 -11.607 1.00 37.62 126 SER A CA 1
ATOM 992 C C . SER A 1 126 ? -7.322 0.579 -11.312 1.00 37.62 126 SER A C 1
ATOM 994 O O . SER A 1 126 ? -6.284 -0.047 -11.199 1.00 37.62 126 SER A O 1
ATOM 996 N N . SER A 1 127 ? -7.241 1.897 -11.141 1.00 34.72 127 SER A N 1
ATOM 997 C CA . SER A 1 127 ? -5.931 2.582 -10.966 1.00 34.72 127 SER A CA 1
ATOM 998 C C . SER A 1 127 ? -5.435 2.727 -9.507 1.00 34.72 127 SER A C 1
ATOM 1000 O O . SER A 1 127 ? -4.608 3.597 -9.242 1.00 34.72 127 SER A O 1
ATOM 1002 N N . LEU A 1 128 ? -5.972 1.975 -8.537 1.00 39.38 128 LEU A N 1
ATOM 1003 C CA . LEU A 1 128 ? -5.723 2.128 -7.092 1.00 39.38 128 LEU A CA 1
ATOM 1004 C C . LEU A 1 128 ? -5.496 0.845 -6.276 1.00 39.38 128 LEU A C 1
ATOM 1006 O O . LEU A 1 128 ? -6.408 0.052 -6.109 1.00 39.38 128 LEU A O 1
ATOM 1010 N N . THR A 1 129 ? -4.360 0.733 -5.600 1.00 46.91 129 THR A N 1
ATOM 1011 C CA . THR A 1 129 ? -4.108 -0.354 -4.647 1.00 46.91 129 THR A CA 1
ATOM 1012 C C . THR A 1 129 ? -4.898 -0.166 -3.341 1.00 46.91 129 THR A C 1
ATOM 1014 O O . THR A 1 129 ? -4.862 0.895 -2.720 1.00 46.91 129 THR A O 1
ATOM 1017 N N . VAL A 1 130 ? -5.616 -1.200 -2.904 1.00 55.34 130 VAL A N 1
ATOM 1018 C CA . VAL A 1 130 ? -6.248 -1.271 -1.579 1.00 55.34 130 VAL A CA 1
ATOM 1019 C C . VAL A 1 130 ? -5.520 -2.355 -0.796 1.00 55.34 130 VAL A C 1
ATOM 1021 O O . VAL A 1 130 ? -5.491 -3.508 -1.222 1.00 55.34 130 VAL A O 1
ATOM 1024 N N . VAL A 1 131 ? -4.892 -1.962 0.308 1.00 53.22 131 VAL A N 1
ATOM 1025 C CA . VAL A 1 131 ? -4.219 -2.877 1.234 1.00 53.22 131 VAL A CA 1
ATOM 1026 C C . VAL A 1 131 ? -5.198 -3.246 2.341 1.00 53.22 131 VAL A C 1
ATOM 1028 O O . VAL A 1 131 ? -5.844 -2.348 2.931 1.00 53.22 131 VAL A O 1
#

Foldseek 3Di:
DVVVCVVCVVVCVVVVEAEQEPPPDDLVVSLVVLVVQVVVVHHYKYWYALVSLAPDQQAASSAAEWEAADQDQDDPPDPVLVVVCVVQVVVVHHSCVVPRVVVSVVVCCVSCVSPVVGYDYDYHNDPIIMD

Secondary structure (DSSP, 8-s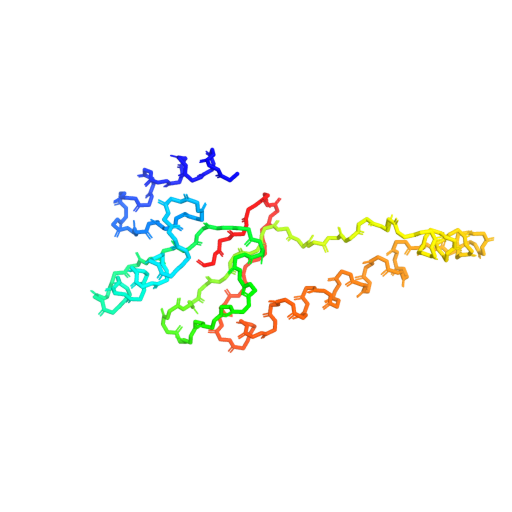tate):
-HHHHHHHHHHHHHTT-EEEEBTTB-HHHHHHHHHHHHHTT--EEEE--HHHHTT----GGG-SEEEE----PPPP-SHHHHHHHHHHHHTT--HIIIIIHHHHHHHHHHHHHHHHTTSEEEE-SSS--B-

Organism: NCBI:txid1481914

pLDDT: mean 77.57, std 11.89, range [34.72, 90.69]

Sequence (131 aa):
MNQVAEKLEPKLRRKGWYLQVQGDASRIEIISNHKKTVEKGKTSILFGTGSFSEGLDLPGKLLENLIITKIPFAVPTSPVEEAHAEYIEQRGGNAFMQITVPEASKNWCNQWVAYCEKSRILVESSSLTVV

Radius of gyration: 18.21 Å; chains: 1; bounding box: 43×28×54 Å

InterPro domains:
  IPR006555 ATP-dependent helicase, C-terminal [PF13307] (1-107)
  IPR006555 ATP-dependent helicase, C-terminal [SM00491] (2-108)
  IPR027417 P-loop containing nucleoside triphosphate hydrolase [G3DSA:3.40.50.300] (1-117)